Protein AF-A0A955CLL4-F1 (afdb_monomer_lite)

pLDDT: mean 79.11, std 10.29, range [49.28, 91.81]

Sequence (114 aa):
LPIMCGVLFLSYPYLQLSTLETESPLLPFSLEVARTFRYAPIAWLVFYVSWGVGLSVVFAVMLALARSSVWLAAAVFGPTAATIVVGYAVSLGRLARHLDDAISAEEDEDDEDD

Radius of gyration: 18.01 Å; chains: 1; bounding box: 44×27×55 Å

Structure (mmCIF, N/CA/C/O backbone):
data_AF-A0A955CLL4-F1
#
_entry.id   AF-A0A955CLL4-F1
#
loop_
_atom_site.group_PDB
_atom_site.id
_atom_site.type_symbol
_atom_site.label_atom_id
_atom_site.label_alt_id
_atom_site.label_comp_id
_atom_site.label_asym_id
_atom_site.label_entity_id
_atom_site.label_seq_id
_atom_site.pdbx_PDB_ins_code
_atom_site.Cartn_x
_atom_site.Cartn_y
_atom_site.Cartn_z
_atom_site.occupancy
_atom_site.B_iso_or_equiv
_atom_site.auth_seq_id
_atom_site.auth_comp_id
_atom_site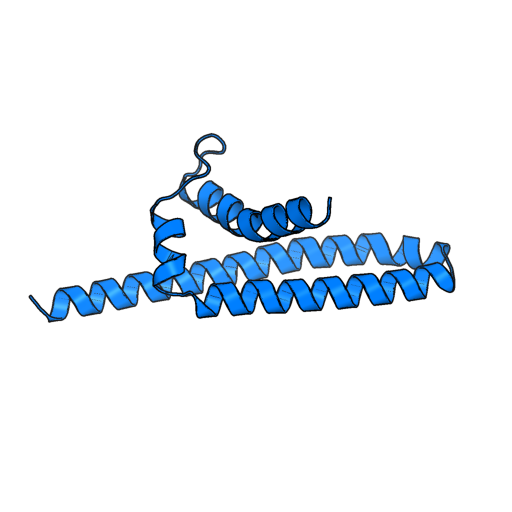.auth_asym_id
_atom_site.auth_atom_id
_atom_site.pdbx_PDB_model_num
ATOM 1 N N . LEU A 1 1 ? -5.830 19.448 7.295 1.00 55.59 1 LEU A N 1
ATOM 2 C CA . LEU A 1 1 ? -5.820 18.029 7.719 1.00 55.59 1 LEU A CA 1
ATOM 3 C C . LEU A 1 1 ? -6.072 17.039 6.570 1.00 55.59 1 LEU A C 1
ATOM 5 O O . LEU A 1 1 ? -5.183 16.230 6.345 1.00 55.59 1 LEU A O 1
ATOM 9 N N . PRO A 1 2 ? -7.183 17.096 5.799 1.00 61.09 2 PRO A N 1
ATOM 10 C CA . PRO A 1 2 ? -7.492 16.053 4.803 1.00 61.09 2 PRO A CA 1
ATOM 11 C C . PRO A 1 2 ? -6.506 16.019 3.625 1.00 61.09 2 PRO A C 1
ATOM 13 O O . PRO A 1 2 ? -6.154 14.948 3.146 1.00 61.09 2 PRO A O 1
ATOM 16 N N . ILE A 1 3 ? -5.989 17.183 3.220 1.00 63.84 3 ILE A N 1
ATOM 17 C CA . ILE A 1 3 ? -4.992 17.302 2.145 1.00 63.84 3 ILE A CA 1
ATOM 18 C C . ILE A 1 3 ? -3.676 16.607 2.533 1.00 63.84 3 ILE A C 1
ATOM 20 O O . ILE A 1 3 ? -3.112 15.880 1.727 1.00 63.84 3 ILE A O 1
ATOM 24 N N . MET A 1 4 ? -3.220 16.751 3.783 1.00 66.00 4 MET A N 1
ATOM 25 C CA . MET A 1 4 ? -2.012 16.066 4.265 1.00 66.00 4 MET A CA 1
ATOM 26 C C . MET A 1 4 ? -2.181 14.545 4.313 1.00 66.00 4 MET A C 1
ATOM 28 O O . MET A 1 4 ? -1.265 13.827 3.932 1.00 66.00 4 MET A O 1
ATOM 32 N N . CYS A 1 5 ? -3.352 14.045 4.722 1.00 67.81 5 CYS A N 1
ATOM 33 C CA . CYS A 1 5 ? -3.637 12.609 4.690 1.00 67.81 5 CYS A CA 1
ATOM 34 C C . CYS A 1 5 ? -3.654 12.056 3.259 1.00 67.81 5 CYS A C 1
ATOM 36 O O . CYS A 1 5 ? -3.151 10.961 3.034 1.00 67.81 5 CYS A O 1
ATOM 38 N N . GLY A 1 6 ? -4.180 12.820 2.295 1.00 69.81 6 GLY A N 1
ATOM 39 C CA . GLY A 1 6 ? -4.158 12.445 0.880 1.00 69.81 6 GLY A CA 1
ATOM 40 C C . GLY A 1 6 ? -2.739 12.370 0.317 1.00 69.81 6 GLY A C 1
ATOM 41 O O . GLY A 1 6 ? -2.389 11.377 -0.312 1.00 69.81 6 GLY A O 1
ATOM 42 N N . VAL A 1 7 ? -1.900 13.373 0.601 1.00 73.75 7 VAL A N 1
ATOM 43 C CA . VAL A 1 7 ? -0.493 13.370 0.165 1.00 73.75 7 VAL A CA 1
ATOM 44 C C . VAL A 1 7 ? 0.271 12.201 0.781 1.00 73.75 7 VAL A C 1
ATOM 46 O O . VAL A 1 7 ? 0.991 11.526 0.058 1.00 73.75 7 VAL A O 1
ATOM 49 N N . LEU A 1 8 ? 0.077 11.919 2.074 1.00 75.31 8 LEU A N 1
ATOM 50 C CA . LEU A 1 8 ? 0.696 10.763 2.727 1.00 75.31 8 LEU A CA 1
ATOM 51 C C . LEU A 1 8 ? 0.229 9.445 2.108 1.00 75.31 8 LEU A C 1
ATOM 53 O O . LEU A 1 8 ? 1.051 8.582 1.849 1.00 75.31 8 LEU A O 1
ATOM 57 N N . PHE A 1 9 ? -1.064 9.287 1.824 1.00 76.19 9 PHE A N 1
ATOM 58 C CA . PHE A 1 9 ? -1.586 8.073 1.191 1.00 76.19 9 PHE A CA 1
ATOM 59 C C . PHE A 1 9 ? -1.007 7.849 -0.213 1.00 76.19 9 PHE A C 1
ATOM 61 O O . PHE A 1 9 ? -0.693 6.719 -0.581 1.00 76.19 9 PHE A O 1
ATOM 68 N N . LEU A 1 10 ? -0.833 8.928 -0.978 1.00 77.50 10 LEU A N 1
ATOM 69 C CA . LEU A 1 10 ? -0.237 8.887 -2.311 1.00 77.50 10 LEU A CA 1
ATOM 70 C C . LEU A 1 10 ? 1.265 8.589 -2.251 1.00 77.50 10 LEU A C 1
ATOM 72 O O . LEU A 1 10 ? 1.744 7.734 -2.989 1.00 77.50 10 LEU A O 1
ATOM 76 N N . SER A 1 11 ? 2.012 9.241 -1.360 1.00 78.75 11 SER A N 1
ATOM 77 C CA . SER A 1 11 ? 3.467 9.075 -1.287 1.00 78.75 11 SER A CA 1
ATOM 78 C C . SER A 1 11 ? 3.914 7.816 -0.542 1.00 78.75 11 SER A C 1
ATOM 80 O O . SER A 1 11 ? 5.019 7.343 -0.773 1.00 78.75 11 SER A O 1
ATOM 82 N N . TYR A 1 12 ? 3.086 7.238 0.328 1.00 80.00 12 TYR A N 1
ATOM 83 C CA . TYR A 1 12 ? 3.465 6.091 1.157 1.00 80.00 12 TYR A CA 1
ATOM 84 C C . TYR A 1 12 ? 3.880 4.825 0.384 1.00 80.00 12 TYR A C 1
ATOM 86 O O . TYR A 1 12 ? 4.966 4.320 0.669 1.00 80.00 12 TYR A O 1
ATOM 94 N N . PRO A 1 13 ? 3.113 4.311 -0.602 1.00 78.81 13 PRO A N 1
ATOM 95 C CA . PRO A 1 13 ? 3.552 3.149 -1.381 1.00 78.81 13 PRO A CA 1
ATOM 96 C C . PRO A 1 13 ? 4.831 3.435 -2.177 1.00 78.81 13 PRO A C 1
ATOM 98 O O . PRO A 1 13 ? 5.685 2.562 -2.294 1.00 78.81 13 PRO A O 1
ATOM 101 N N . TYR A 1 14 ? 4.999 4.671 -2.657 1.00 78.94 14 TYR A N 1
ATOM 102 C CA . TYR A 1 14 ? 6.226 5.112 -3.318 1.00 78.94 14 TYR A CA 1
ATOM 103 C C . TYR A 1 14 ? 7.429 5.071 -2.369 1.00 78.94 14 TYR A C 1
ATOM 105 O O . TYR A 1 14 ? 8.455 4.486 -2.701 1.00 78.94 14 TYR A O 1
ATOM 113 N N . LEU A 1 15 ? 7.291 5.628 -1.162 1.00 79.19 15 LEU A N 1
ATOM 114 C CA . LEU A 1 15 ? 8.347 5.607 -0.150 1.00 79.19 15 LEU A CA 1
ATOM 115 C C . LEU A 1 15 ? 8.703 4.174 0.255 1.00 79.19 15 LEU A C 1
ATOM 117 O O . LEU A 1 15 ? 9.877 3.865 0.408 1.00 79.19 15 LEU A O 1
ATOM 121 N N . GLN A 1 16 ? 7.712 3.290 0.392 1.00 78.94 16 GLN A N 1
ATOM 122 C CA . GLN A 1 16 ? 7.956 1.894 0.748 1.00 78.94 16 GLN A CA 1
ATOM 123 C C . GLN A 1 16 ? 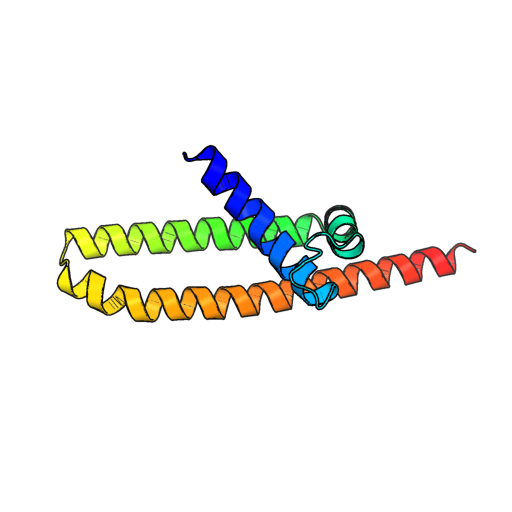8.705 1.126 -0.338 1.00 78.94 16 GLN A C 1
ATOM 125 O O . GLN A 1 16 ? 9.685 0.452 -0.025 1.00 78.94 16 GLN A O 1
ATOM 130 N N . LEU A 1 17 ? 8.289 1.252 -1.601 1.00 76.06 17 LEU A N 1
ATOM 131 C CA . LEU A 1 17 ? 9.010 0.640 -2.718 1.00 76.06 17 LEU A CA 1
ATOM 132 C C . LEU A 1 17 ? 10.425 1.209 -2.828 1.00 76.06 17 LEU A C 1
ATOM 134 O O . LEU A 1 17 ? 11.386 0.454 -2.904 1.00 76.06 17 LEU A O 1
ATOM 138 N N . SER A 1 18 ? 10.569 2.525 -2.687 1.00 74.62 18 SER A N 1
ATOM 139 C CA . SER A 1 18 ? 11.877 3.167 -2.714 1.00 74.62 18 SER A CA 1
ATOM 140 C C . SER A 1 18 ? 12.801 2.696 -1.588 1.00 74.62 18 SER A C 1
ATOM 142 O O . SER A 1 18 ? 14.002 2.561 -1.812 1.00 74.62 18 SER A O 1
ATOM 144 N N . THR A 1 19 ? 12.283 2.453 -0.379 1.00 75.69 19 THR A N 1
ATOM 145 C CA . THR A 1 19 ? 13.098 1.918 0.725 1.00 75.69 19 THR A CA 1
ATOM 146 C C . THR A 1 19 ? 13.484 0.458 0.529 1.00 75.69 19 THR A C 1
ATOM 148 O O . THR A 1 19 ? 14.540 0.056 1.009 1.00 75.69 19 THR A O 1
ATOM 151 N N . LEU A 1 20 ? 12.642 -0.327 -0.153 1.00 72.69 20 LEU A N 1
ATOM 152 C CA . LEU A 1 20 ? 12.942 -1.720 -0.481 1.00 72.69 20 LEU A CA 1
ATOM 153 C C . LEU A 1 20 ? 14.055 -1.807 -1.526 1.00 72.69 20 LEU A C 1
ATOM 155 O O . LEU A 1 20 ? 14.959 -2.614 -1.368 1.00 72.69 20 LEU A O 1
ATOM 159 N N . GLU A 1 21 ? 14.012 -0.946 -2.539 1.00 69.56 21 GLU A N 1
ATOM 160 C CA . GLU A 1 21 ? 14.989 -0.933 -3.631 1.00 69.56 21 GLU A CA 1
ATOM 161 C C . GLU A 1 21 ? 16.347 -0.364 -3.204 1.00 69.56 21 GLU A C 1
ATOM 163 O O . GLU A 1 21 ? 17.395 -0.882 -3.567 1.00 69.56 21 GLU A O 1
ATOM 168 N N . THR A 1 22 ? 16.352 0.663 -2.349 1.00 66.94 22 THR A N 1
ATOM 169 C CA . THR A 1 22 ? 17.606 1.301 -1.907 1.00 66.94 22 THR A CA 1
ATOM 170 C C . THR A 1 22 ? 18.297 0.528 -0.770 1.00 66.94 22 THR A C 1
ATOM 172 O O . THR A 1 22 ? 19.355 0.951 -0.304 1.00 66.94 22 THR A O 1
ATOM 175 N N . GLU A 1 23 ? 17.671 -0.543 -0.250 1.00 65.62 23 GLU A N 1
ATOM 176 C CA . GLU A 1 23 ? 18.055 -1.301 0.964 1.00 65.62 23 GLU A CA 1
ATOM 177 C C . GLU A 1 23 ? 18.423 -0.421 2.181 1.00 65.62 23 GLU A C 1
ATOM 179 O O . GLU A 1 23 ? 19.036 -0.863 3.156 1.00 65.62 23 GLU A O 1
ATOM 184 N N . SER A 1 24 ? 18.047 0.859 2.144 1.00 59.22 24 SER A N 1
ATOM 185 C CA . SER A 1 24 ? 18.549 1.887 3.040 1.00 59.22 24 SER A CA 1
ATOM 186 C C . SER A 1 24 ? 17.407 2.801 3.467 1.00 59.22 24 SER A C 1
ATOM 188 O O . SER A 1 24 ? 16.818 3.499 2.637 1.00 59.22 24 SER A O 1
ATOM 190 N N . PRO A 1 25 ? 17.107 2.877 4.775 1.00 59.38 25 PRO A N 1
ATOM 191 C CA . PRO A 1 25 ? 16.048 3.741 5.291 1.00 59.38 25 PRO A CA 1
ATOM 192 C C . PRO A 1 25 ? 16.397 5.239 5.210 1.00 59.38 25 PRO A C 1
ATOM 194 O O . PRO A 1 25 ? 15.562 6.077 5.545 1.00 59.38 25 PRO A O 1
ATOM 197 N N . LEU A 1 26 ? 17.627 5.588 4.807 1.00 59.12 26 LEU A N 1
ATOM 198 C CA . LEU A 1 26 ? 18.152 6.959 4.789 1.00 59.12 26 LEU A CA 1
ATOM 199 C C . LEU A 1 26 ? 18.038 7.649 3.418 1.00 59.12 26 LEU A C 1
ATOM 201 O O . LEU A 1 26 ? 18.177 8.869 3.352 1.00 59.12 26 LEU A O 1
ATOM 205 N N . LEU A 1 27 ? 17.759 6.903 2.343 1.00 56.09 27 LEU A N 1
ATOM 206 C CA . LEU A 1 27 ? 17.605 7.421 0.978 1.00 56.09 27 LEU A CA 1
ATOM 207 C C . LEU A 1 27 ? 16.241 6.983 0.412 1.00 56.09 27 LEU A C 1
ATOM 209 O O . LEU A 1 27 ? 16.159 6.007 -0.323 1.00 56.09 27 LEU A O 1
ATOM 213 N N . PRO A 1 28 ? 15.143 7.678 0.756 1.00 58.12 28 PRO A N 1
ATOM 214 C CA . PRO A 1 28 ? 13.784 7.252 0.415 1.00 58.12 28 PRO A CA 1
ATOM 215 C C . PRO A 1 28 ? 13.355 7.656 -1.008 1.00 58.12 28 PRO A C 1
ATOM 217 O O . PRO A 1 28 ? 12.159 7.775 -1.280 1.00 58.12 28 PRO A O 1
ATOM 220 N N . PHE A 1 29 ? 14.316 7.929 -1.895 1.00 66.25 29 PHE A N 1
ATOM 221 C CA . PHE A 1 29 ? 14.055 8.341 -3.271 1.00 66.25 29 PHE A CA 1
ATOM 222 C C . PHE A 1 29 ? 14.909 7.527 -4.242 1.00 66.25 29 PHE A C 1
ATOM 224 O O . PHE A 1 29 ? 16.070 7.848 -4.486 1.00 66.25 29 PHE A O 1
ATOM 231 N N . SER A 1 30 ? 14.295 6.496 -4.806 1.00 70.25 30 SER A N 1
ATOM 232 C CA . SER A 1 30 ? 14.795 5.724 -5.931 1.00 70.25 30 SER A CA 1
ATOM 233 C C . SER A 1 30 ? 14.329 6.391 -7.227 1.00 70.25 30 SER A C 1
ATOM 235 O O . SER A 1 30 ? 13.150 6.721 -7.404 1.00 70.25 30 SER A O 1
ATOM 237 N N . LEU A 1 3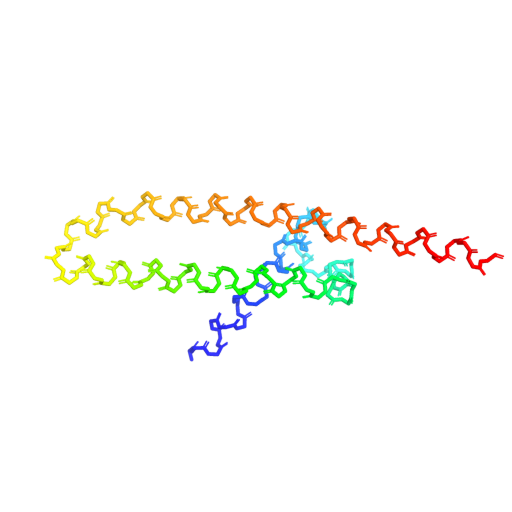1 ? 15.279 6.610 -8.135 1.00 68.94 31 LEU A N 1
ATOM 238 C CA . LEU A 1 31 ? 14.997 7.080 -9.491 1.00 68.94 31 LEU A CA 1
ATOM 239 C C . LEU A 1 31 ? 14.252 6.021 -10.316 1.00 68.94 31 LEU A C 1
ATOM 241 O O . LEU A 1 31 ? 13.489 6.391 -11.208 1.00 68.94 31 LEU A O 1
ATOM 245 N N . GLU A 1 32 ? 14.431 4.741 -9.996 1.00 69.00 32 GLU A N 1
ATOM 246 C CA . GLU A 1 32 ? 13.800 3.606 -10.673 1.00 69.00 32 GLU A CA 1
ATOM 247 C C . GLU A 1 32 ? 12.297 3.585 -10.374 1.00 69.00 32 GLU A C 1
ATOM 249 O O . GLU A 1 32 ? 11.494 3.687 -11.305 1.00 69.00 32 GLU A O 1
ATOM 254 N N . VAL A 1 33 ? 11.886 3.664 -9.097 1.00 69.31 33 VAL A N 1
ATOM 255 C CA . VAL A 1 33 ? 10.458 3.788 -8.738 1.00 69.31 33 VAL A CA 1
ATOM 256 C C . VAL A 1 33 ? 9.838 5.046 -9.347 1.00 69.31 33 VAL A C 1
ATOM 258 O O . VAL A 1 33 ? 8.699 5.009 -9.814 1.00 69.31 33 VAL A O 1
ATOM 261 N N . ALA A 1 34 ? 10.559 6.170 -9.392 1.00 73.69 34 ALA A N 1
ATOM 262 C CA . ALA A 1 34 ? 10.042 7.390 -10.016 1.00 73.69 34 ALA A CA 1
ATOM 263 C C . ALA A 1 34 ? 9.774 7.201 -11.519 1.00 73.69 34 ALA A C 1
ATOM 265 O O . ALA A 1 34 ? 8.805 7.753 -12.047 1.00 73.69 34 ALA A O 1
ATOM 266 N N . ARG A 1 35 ? 10.587 6.384 -12.198 1.00 72.25 35 ARG A N 1
ATOM 267 C CA . ARG A 1 35 ? 10.411 6.047 -13.613 1.00 72.25 35 ARG A CA 1
ATOM 268 C C . ARG A 1 35 ? 9.159 5.198 -13.847 1.00 72.25 35 ARG A C 1
ATOM 270 O O . ARG A 1 35 ? 8.435 5.439 -14.811 1.00 72.25 35 ARG A O 1
ATOM 277 N N . THR A 1 36 ? 8.817 4.303 -12.918 1.00 75.06 36 THR A N 1
ATOM 278 C CA . THR A 1 36 ? 7.630 3.431 -13.035 1.00 75.06 36 THR A CA 1
ATOM 279 C C . THR A 1 36 ? 6.297 4.184 -13.121 1.00 75.06 36 THR A C 1
ATOM 281 O O . THR A 1 36 ? 5.343 3.685 -13.719 1.00 75.06 36 THR A O 1
ATOM 284 N N . PHE A 1 37 ? 6.211 5.408 -12.582 1.00 75.44 37 PHE A N 1
ATOM 285 C CA . PHE A 1 37 ? 5.019 6.251 -12.735 1.00 75.44 37 PHE A CA 1
ATOM 286 C C . PHE A 1 37 ? 4.736 6.621 -14.191 1.00 75.44 37 PHE A C 1
ATOM 288 O O . PHE A 1 37 ? 3.590 6.917 -14.534 1.00 75.44 37 PHE A O 1
ATOM 295 N N . ARG A 1 38 ? 5.770 6.625 -15.036 1.00 75.50 38 ARG A N 1
ATOM 296 C CA . ARG A 1 38 ? 5.658 6.934 -16.458 1.00 75.50 38 ARG A CA 1
ATOM 297 C C . ARG A 1 38 ? 5.279 5.704 -17.282 1.00 75.50 38 ARG A C 1
ATOM 299 O O . ARG A 1 38 ? 4.428 5.840 -18.153 1.00 75.50 38 ARG A O 1
ATOM 306 N N . TYR A 1 39 ? 5.848 4.539 -16.971 1.00 74.19 39 TYR A N 1
ATOM 307 C CA . TYR A 1 39 ? 5.634 3.305 -17.743 1.00 74.19 39 TYR A CA 1
ATOM 308 C C . TYR A 1 39 ? 4.371 2.541 -17.345 1.00 74.19 39 TYR A C 1
ATOM 310 O O . TYR A 1 39 ? 3.656 2.023 -18.194 1.00 74.19 39 TYR A O 1
ATOM 318 N N . ALA A 1 40 ? 4.022 2.536 -16.057 1.00 81.00 40 ALA A N 1
ATOM 319 C CA . ALA A 1 40 ? 2.869 1.794 -15.553 1.00 81.00 40 ALA A CA 1
ATOM 320 C C . ALA A 1 40 ? 1.872 2.677 -14.769 1.00 81.00 40 ALA A C 1
ATOM 322 O O . ALA A 1 40 ? 1.461 2.322 -13.655 1.00 81.00 40 ALA A O 1
ATOM 323 N N . PRO A 1 41 ? 1.399 3.813 -15.329 1.00 81.31 41 PRO A N 1
ATOM 324 C CA . PRO A 1 41 ? 0.485 4.722 -14.628 1.00 81.31 41 PRO A CA 1
ATOM 325 C C . PRO A 1 41 ? -0.852 4.051 -14.284 1.00 81.31 41 PRO A C 1
ATOM 327 O O . PRO A 1 41 ? -1.467 4.357 -13.262 1.00 81.31 41 PRO A O 1
ATOM 330 N N . ILE A 1 42 ? -1.296 3.103 -15.116 1.00 81.62 42 ILE A N 1
ATOM 331 C CA . ILE A 1 42 ? -2.540 2.356 -14.910 1.00 81.62 42 ILE A CA 1
ATOM 332 C C . ILE A 1 42 ? -2.416 1.423 -13.702 1.00 81.62 42 ILE A C 1
ATOM 334 O O . ILE A 1 42 ? -3.346 1.358 -12.899 1.00 81.62 42 ILE A O 1
ATOM 338 N N . ALA A 1 43 ? -1.279 0.743 -13.528 1.00 82.50 43 ALA A N 1
ATOM 339 C CA . ALA A 1 43 ? -1.059 -0.159 -12.397 1.00 82.50 43 ALA A CA 1
ATOM 340 C C . ALA A 1 43 ? -1.107 0.607 -11.065 1.00 82.50 43 ALA A C 1
ATOM 342 O O . ALA A 1 43 ? -1.818 0.209 -10.137 1.00 82.50 43 ALA A O 1
ATOM 343 N N . TRP A 1 44 ? -0.443 1.766 -11.013 1.00 84.25 44 TRP A N 1
ATOM 344 C CA . TRP A 1 44 ? -0.513 2.692 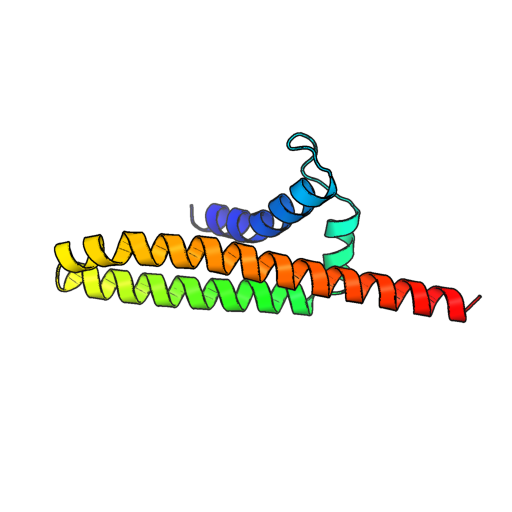-9.885 1.00 84.25 44 TRP A CA 1
ATOM 345 C C . TRP A 1 44 ? -1.943 3.178 -9.626 1.00 84.25 44 TRP A C 1
ATOM 347 O O . TRP A 1 44 ? -2.423 3.117 -8.494 1.00 84.25 44 TRP A O 1
ATOM 357 N N . LEU A 1 45 ? -2.665 3.609 -10.665 1.00 86.31 45 LEU A N 1
ATOM 358 C CA . LEU A 1 45 ? -4.044 4.083 -10.530 1.00 86.31 45 LEU A CA 1
ATOM 359 C C . LEU A 1 45 ? -4.968 2.988 -9.984 1.00 86.31 45 LEU A C 1
ATOM 361 O O . LEU A 1 45 ? -5.715 3.233 -9.036 1.00 86.31 45 LEU A O 1
ATOM 365 N N . VAL A 1 46 ? -4.896 1.774 -10.533 1.00 87.38 46 VAL A N 1
ATOM 366 C CA . VAL A 1 46 ? -5.681 0.620 -10.068 1.00 87.38 46 VAL A CA 1
ATOM 367 C C . VAL A 1 46 ? -5.357 0.299 -8.610 1.00 87.38 46 VAL A C 1
ATOM 369 O O . VAL A 1 46 ? -6.274 0.060 -7.819 1.00 87.38 46 VAL A O 1
ATOM 372 N N . PHE A 1 47 ? -4.083 0.350 -8.218 1.00 87.50 47 PHE A N 1
ATOM 373 C CA . PHE A 1 47 ? -3.673 0.161 -6.830 1.00 87.50 47 PHE A CA 1
ATOM 374 C C . PHE A 1 47 ? -4.298 1.214 -5.902 1.00 87.50 47 PHE A C 1
ATOM 376 O O . PHE A 1 47 ? -4.964 0.855 -4.930 1.00 87.50 47 PHE A O 1
ATOM 383 N N . TYR A 1 48 ? -4.170 2.506 -6.216 1.00 87.38 48 TYR A N 1
ATOM 384 C CA . TYR A 1 48 ? -4.723 3.569 -5.371 1.00 87.38 48 TYR A CA 1
ATOM 385 C C . TYR A 1 48 ? -6.250 3.546 -5.303 1.00 87.38 48 TYR A C 1
ATOM 387 O O . TYR A 1 48 ? -6.812 3.733 -4.224 1.00 87.38 48 TYR A O 1
ATOM 395 N N . VAL A 1 49 ? -6.934 3.311 -6.426 1.00 88.00 49 VAL A N 1
ATOM 396 C CA . VAL A 1 49 ? -8.402 3.257 -6.463 1.00 88.00 49 VAL A CA 1
ATOM 397 C C . VAL A 1 49 ? -8.912 2.045 -5.691 1.00 88.00 49 VAL A C 1
ATOM 399 O O . VAL A 1 49 ? -9.811 2.192 -4.865 1.00 88.00 49 VAL A O 1
ATOM 402 N N . SER A 1 50 ? -8.326 0.863 -5.901 1.00 88.81 50 SER A N 1
ATOM 403 C CA . SER A 1 50 ? -8.739 -0.352 -5.187 1.00 88.81 50 SER A CA 1
ATOM 404 C C . SER A 1 50 ? -8.561 -0.214 -3.674 1.00 88.81 50 SER A C 1
ATOM 406 O O . SER A 1 50 ? -9.496 -0.497 -2.922 1.00 88.81 50 SER A O 1
ATOM 408 N N . TRP A 1 51 ? -7.419 0.310 -3.220 1.00 88.75 51 TRP A N 1
ATOM 409 C CA . TRP A 1 51 ? -7.166 0.558 -1.801 1.00 88.75 51 TRP A CA 1
ATOM 410 C C . TRP A 1 51 ? -8.013 1.692 -1.228 1.00 88.75 51 TRP A C 1
ATOM 412 O O . TRP A 1 51 ? -8.533 1.562 -0.120 1.00 88.75 51 TRP A O 1
ATOM 422 N N . GLY A 1 52 ? -8.214 2.776 -1.977 1.00 87.12 52 GLY A N 1
ATOM 423 C CA . GLY A 1 52 ? -9.070 3.887 -1.564 1.00 87.12 52 GLY A CA 1
ATOM 424 C C . GLY A 1 52 ? -10.524 3.455 -1.366 1.00 87.12 52 GLY A C 1
ATOM 425 O O . GLY A 1 52 ? -11.130 3.756 -0.333 1.00 87.12 52 GLY A O 1
ATOM 426 N N . VAL A 1 53 ? -11.077 2.687 -2.311 1.00 89.81 53 VAL A N 1
ATOM 427 C CA . VAL A 1 53 ? -12.430 2.120 -2.203 1.00 89.81 53 VAL A CA 1
ATOM 428 C C . VAL A 1 53 ? -12.495 1.092 -1.072 1.00 89.81 53 VAL A C 1
ATOM 430 O O . VAL A 1 53 ? -13.397 1.166 -0.238 1.00 89.81 53 VAL A O 1
ATOM 433 N N . GLY A 1 54 ? -11.521 0.180 -0.984 1.00 88.50 54 GLY A N 1
ATOM 434 C CA . GLY A 1 54 ? -11.464 -0.850 0.055 1.00 88.50 54 GLY A CA 1
ATOM 435 C C . GLY A 1 54 ? -11.448 -0.268 1.471 1.00 88.50 54 GLY A C 1
ATOM 436 O O . GLY A 1 54 ? -12.269 -0.649 2.306 1.00 88.50 54 GLY A O 1
ATOM 437 N N . LEU A 1 55 ? -10.582 0.715 1.732 1.00 88.75 55 LEU A N 1
ATOM 438 C CA . LEU A 1 55 ? -10.517 1.402 3.026 1.00 88.75 55 LEU A CA 1
ATOM 439 C C . LEU A 1 55 ? -11.799 2.184 3.330 1.00 88.75 55 LEU A C 1
ATOM 441 O O . LEU A 1 55 ? -12.254 2.179 4.473 1.00 88.75 55 LEU A O 1
ATOM 445 N N . SER A 1 56 ? -12.414 2.805 2.320 1.00 88.81 56 SER A N 1
ATOM 446 C CA . SER A 1 56 ? -13.692 3.513 2.485 1.00 88.81 56 SER A CA 1
ATOM 447 C C . SER A 1 56 ? -14.814 2.563 2.914 1.00 88.81 56 SER A C 1
ATOM 449 O O . SER A 1 56 ? -15.582 2.883 3.824 1.00 88.81 56 SER A O 1
ATOM 451 N N . VAL A 1 57 ? -14.883 1.371 2.311 1.00 91.81 57 VAL A N 1
ATOM 452 C CA . VAL A 1 57 ? -15.858 0.332 2.678 1.00 91.81 57 VAL A CA 1
ATOM 453 C C . VAL A 1 57 ? -15.601 -0.179 4.093 1.00 91.81 57 VAL A C 1
ATOM 455 O O . VAL A 1 57 ? -16.533 -0.230 4.896 1.00 91.81 57 VAL A O 1
ATOM 458 N N . VAL A 1 58 ? -14.350 -0.507 4.438 1.00 89.81 58 VAL A N 1
ATOM 459 C CA . VAL A 1 58 ? -14.009 -0.971 5.793 1.00 89.81 58 VAL A CA 1
ATOM 460 C C . VAL A 1 58 ? -14.357 0.087 6.838 1.00 89.81 58 VAL A C 1
ATOM 462 O O . VAL A 1 58 ? -14.948 -0.238 7.867 1.00 89.81 58 VAL A O 1
ATOM 465 N N . PHE A 1 59 ? -14.048 1.355 6.569 1.00 89.75 59 PHE A N 1
ATOM 466 C CA . PHE A 1 59 ? -14.387 2.453 7.466 1.00 89.75 59 PHE A CA 1
ATOM 467 C C . PHE A 1 59 ? -15.903 2.582 7.665 1.00 89.75 59 PHE A C 1
ATOM 469 O O . PHE A 1 59 ? -16.362 2.696 8.801 1.00 89.75 59 PHE A O 1
ATOM 476 N N . ALA A 1 60 ? -16.694 2.496 6.590 1.00 91.31 60 ALA A N 1
ATOM 477 C CA . ALA A 1 60 ? -18.153 2.540 6.673 1.00 91.31 60 ALA A CA 1
ATOM 478 C C . ALA A 1 60 ? -18.727 1.371 7.495 1.00 91.31 60 ALA A C 1
ATOM 480 O O . ALA A 1 60 ? -19.596 1.578 8.344 1.00 91.31 60 ALA A O 1
ATOM 481 N N . VAL A 1 61 ? -18.206 0.156 7.292 1.00 89.69 61 VAL A N 1
ATOM 482 C CA . VAL A 1 61 ? -18.598 -1.041 8.055 1.00 89.69 61 VAL A CA 1
ATOM 483 C C . VAL A 1 61 ? -18.237 -0.892 9.534 1.00 89.69 61 VAL A C 1
ATOM 485 O O . VAL A 1 61 ? -19.071 -1.164 10.398 1.00 89.69 61 VAL A O 1
ATOM 488 N N . MET A 1 62 ? -17.037 -0.397 9.843 1.00 87.88 62 MET A N 1
ATOM 489 C CA . MET A 1 62 ? -16.605 -0.138 11.220 1.00 87.88 62 MET A CA 1
ATOM 490 C C . MET A 1 62 ? -17.464 0.926 11.902 1.00 87.88 62 MET A C 1
ATOM 492 O O . MET A 1 62 ? -17.839 0.757 13.060 1.00 87.88 62 MET A O 1
ATOM 496 N N . LEU A 1 63 ? -17.835 1.990 11.186 1.00 90.31 63 LEU A N 1
ATOM 497 C CA . LEU A 1 63 ? -18.727 3.028 11.698 1.00 90.31 63 LEU A CA 1
ATOM 498 C C . LEU A 1 63 ? -20.123 2.463 12.013 1.00 90.31 63 LEU A C 1
ATOM 500 O O . LEU A 1 63 ? -20.697 2.765 13.061 1.00 90.31 63 LEU A O 1
ATOM 504 N N . ALA A 1 64 ? -20.656 1.614 11.129 1.00 91.12 64 ALA A N 1
ATOM 505 C CA . ALA A 1 64 ? -21.940 0.948 11.328 1.00 91.12 64 ALA A CA 1
ATOM 506 C C . ALA A 1 64 ? -21.907 -0.006 12.536 1.00 91.12 64 ALA A C 1
ATOM 508 O O . ALA A 1 64 ? -22.806 0.032 13.380 1.00 91.12 64 ALA A O 1
ATOM 509 N N . LEU A 1 65 ? -20.841 -0.804 12.667 1.00 89.00 65 LEU A N 1
ATOM 510 C CA . LEU A 1 65 ? -20.615 -1.694 13.809 1.00 89.00 65 LEU A CA 1
ATOM 511 C C . LEU A 1 65 ? -20.483 -0.913 15.117 1.00 89.00 65 LEU A C 1
ATOM 513 O O . LEU A 1 65 ? -21.147 -1.256 16.090 1.00 89.00 65 LEU A O 1
ATOM 517 N N . ALA A 1 66 ? -19.697 0.164 15.137 1.00 88.25 66 ALA A N 1
ATOM 518 C CA . ALA A 1 66 ? -19.504 0.994 16.325 1.00 88.25 66 ALA A CA 1
ATOM 519 C C . ALA A 1 66 ? -20.809 1.655 16.786 1.00 88.25 66 ALA A C 1
ATOM 521 O O . ALA A 1 66 ? -21.050 1.771 17.987 1.00 88.25 66 ALA A O 1
ATOM 522 N N . ARG A 1 67 ? -21.677 2.039 15.839 1.00 89.62 67 ARG A N 1
ATOM 523 C CA . ARG A 1 67 ? -23.008 2.581 16.137 1.00 89.62 67 ARG A CA 1
ATOM 524 C C . ARG A 1 67 ? -23.952 1.528 16.722 1.00 89.62 67 ARG A C 1
ATOM 526 O O . ARG A 1 67 ? -24.806 1.879 17.530 1.00 89.62 67 ARG A O 1
ATOM 533 N N . SER A 1 68 ? -23.815 0.263 16.321 1.00 89.00 68 SER A N 1
ATOM 534 C CA . SER A 1 68 ? -24.636 -0.838 16.835 1.00 89.00 68 SER A CA 1
ATOM 535 C C . SER A 1 68 ? -24.139 -1.369 18.180 1.00 89.00 68 SER A C 1
ATOM 537 O O . SER A 1 68 ? -24.940 -1.588 19.083 1.00 89.00 68 SER A O 1
ATOM 539 N N . SER A 1 69 ? -22.841 -1.641 18.305 1.00 91.19 69 SER A N 1
ATOM 540 C CA . SER A 1 69 ? -22.219 -2.174 19.514 1.00 91.19 69 SER A CA 1
ATOM 541 C C . SER A 1 69 ? -20.713 -1.931 19.485 1.00 91.19 69 SER A C 1
ATOM 543 O O . SER A 1 69 ? -19.971 -2.516 18.693 1.00 91.19 69 SER A O 1
ATOM 545 N N . VAL A 1 70 ? -20.249 -1.096 20.414 1.00 87.19 70 VAL A N 1
ATOM 546 C CA . VAL A 1 70 ? -18.832 -0.727 20.548 1.00 87.19 70 VAL A CA 1
ATOM 547 C C . VAL A 1 70 ? -17.951 -1.950 20.837 1.00 87.19 70 VAL A C 1
ATOM 549 O O . VAL A 1 70 ? -16.834 -2.038 20.333 1.00 87.19 70 VAL A O 1
ATOM 552 N N . TRP A 1 71 ? -18.462 -2.932 21.585 1.00 88.38 71 TRP A N 1
ATOM 553 C CA . TRP A 1 71 ? -17.733 -4.161 21.915 1.00 88.38 71 TRP A CA 1
ATOM 554 C C . TRP A 1 71 ? -17.480 -5.044 20.691 1.00 88.38 71 TRP A C 1
ATOM 556 O O . TRP A 1 71 ? -16.381 -5.570 20.525 1.00 88.38 71 TRP A O 1
ATOM 566 N N . LEU A 1 72 ? -18.474 -5.165 19.807 1.00 84.31 72 LEU A N 1
ATOM 567 C CA . LEU A 1 72 ? -18.328 -5.879 18.537 1.00 84.31 72 LEU A CA 1
ATOM 568 C C . LEU A 1 72 ? -17.335 -5.166 17.617 1.00 84.31 72 LEU A C 1
ATOM 570 O O . LEU A 1 72 ? -16.470 -5.816 17.038 1.00 84.31 72 LEU A O 1
ATOM 574 N N . ALA A 1 73 ? -17.409 -3.836 17.528 1.00 85.31 73 ALA A N 1
ATOM 575 C CA . ALA A 1 73 ? -16.454 -3.059 16.744 1.00 85.31 73 ALA A CA 1
ATOM 576 C C . ALA A 1 73 ? -15.012 -3.263 17.238 1.00 85.31 73 ALA A C 1
ATOM 578 O O . ALA A 1 73 ? -14.1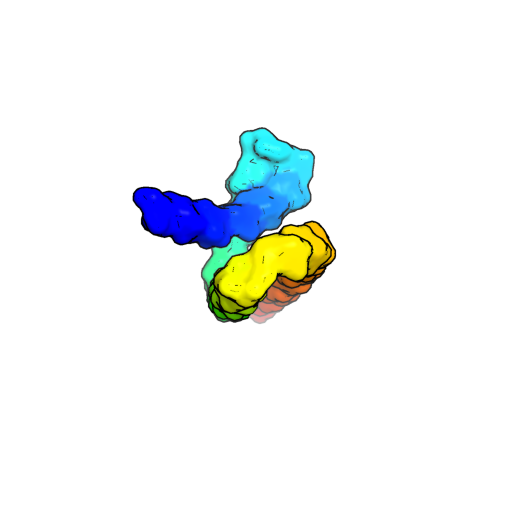23 -3.532 16.434 1.00 85.31 73 ALA A O 1
ATOM 579 N N . ALA A 1 74 ? -14.784 -3.221 18.555 1.00 85.62 74 ALA A N 1
ATOM 580 C CA . ALA A 1 74 ? -13.464 -3.455 19.139 1.00 85.62 74 ALA A CA 1
ATOM 581 C C . ALA A 1 74 ? -12.943 -4.880 18.872 1.00 85.62 74 ALA A C 1
ATOM 583 O O . ALA A 1 74 ? -11.774 -5.050 18.529 1.00 85.62 74 ALA A O 1
ATOM 584 N N . ALA A 1 75 ? -13.809 -5.894 18.972 1.00 89.44 75 ALA A N 1
ATOM 585 C CA . ALA A 1 75 ? -13.440 -7.286 18.712 1.00 89.44 75 ALA A CA 1
ATOM 586 C C . ALA A 1 75 ? -13.031 -7.528 17.248 1.00 89.44 75 ALA A C 1
ATOM 588 O O . ALA A 1 75 ? -12.104 -8.291 16.979 1.00 89.44 75 ALA A O 1
ATOM 589 N N . VAL A 1 76 ? -13.698 -6.865 16.299 1.00 88.50 76 VAL A N 1
ATOM 590 C CA . VAL A 1 76 ? -13.450 -7.041 14.857 1.00 88.50 76 VAL A CA 1
ATOM 591 C C . VAL A 1 76 ? -12.335 -6.118 14.347 1.00 88.50 76 VAL A C 1
ATOM 593 O O . VAL A 1 76 ? -11.695 -6.428 13.340 1.00 88.50 76 VAL A O 1
ATOM 596 N N . PHE A 1 77 ? -12.032 -5.022 15.050 1.00 87.88 77 PHE A N 1
ATOM 597 C CA . PHE A 1 77 ? -11.004 -4.060 14.645 1.00 87.88 77 PHE A CA 1
ATOM 598 C C . PHE A 1 77 ? -9.612 -4.692 14.517 1.00 87.88 77 PHE A C 1
ATOM 600 O O . PHE A 1 77 ? -8.966 -4.531 13.486 1.00 87.88 77 PHE A O 1
ATOM 607 N N . GLY A 1 78 ? -9.167 -5.449 15.526 1.00 87.94 78 GLY A N 1
ATOM 608 C CA . GLY A 1 78 ? -7.837 -6.074 15.532 1.00 87.94 78 GLY A CA 1
ATOM 609 C C . GLY A 1 78 ? -7.591 -7.000 14.329 1.00 87.94 78 GLY A C 1
ATOM 610 O O . GLY A 1 78 ? -6.657 -6.757 13.562 1.00 87.94 78 GLY A O 1
ATOM 611 N N . PRO A 1 79 ? -8.444 -8.019 14.103 1.00 91.81 79 PRO A N 1
ATOM 612 C CA . PRO A 1 79 ? -8.337 -8.899 12.940 1.00 91.81 79 PRO A CA 1
ATOM 613 C C . PRO A 1 79 ? -8.412 -8.150 11.604 1.00 91.81 79 PRO A C 1
ATOM 615 O O . PRO A 1 79 ? -7.679 -8.480 10.670 1.00 91.81 79 PRO A O 1
ATOM 618 N N . THR A 1 80 ? -9.257 -7.117 11.520 1.00 89.62 80 THR A N 1
ATOM 619 C CA . THR A 1 80 ? -9.398 -6.297 10.307 1.00 89.62 80 THR A CA 1
ATOM 620 C C . THR A 1 80 ? -8.129 -5.496 10.026 1.00 89.62 80 THR A C 1
ATOM 622 O O . THR A 1 80 ? -7.656 -5.456 8.894 1.00 89.62 80 THR A O 1
ATOM 625 N N . ALA A 1 81 ? -7.521 -4.900 11.054 1.00 88.38 81 ALA A N 1
ATOM 626 C CA 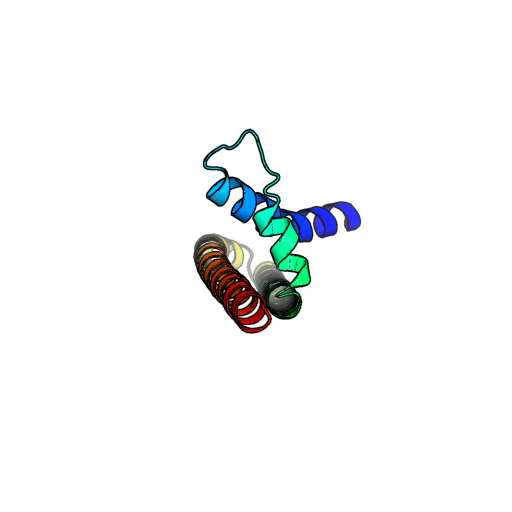. ALA A 1 81 ? -6.257 -4.188 10.912 1.00 88.38 81 ALA A CA 1
ATOM 627 C C . ALA A 1 81 ? -5.132 -5.126 10.443 1.00 88.38 81 ALA A C 1
ATOM 629 O O . ALA A 1 81 ? -4.384 -4.776 9.533 1.00 88.38 81 ALA A O 1
ATOM 630 N N . ALA A 1 82 ? -5.049 -6.341 10.995 1.00 89.44 82 ALA A N 1
ATOM 631 C CA . ALA A 1 82 ? -4.058 -7.330 10.570 1.00 89.44 82 ALA A CA 1
ATOM 632 C C . ALA A 1 82 ? -4.238 -7.741 9.097 1.00 89.44 82 ALA A C 1
ATOM 634 O O . ALA A 1 82 ? -3.267 -7.791 8.342 1.00 89.44 82 ALA A O 1
ATOM 635 N N . THR A 1 83 ? -5.480 -7.982 8.664 1.00 90.25 83 THR A N 1
ATOM 636 C CA . THR A 1 83 ? -5.782 -8.319 7.261 1.00 90.25 83 THR A CA 1
ATOM 637 C C . THR A 1 83 ? -5.504 -7.159 6.313 1.00 90.25 83 THR A C 1
ATOM 639 O O . THR A 1 83 ? -4.996 -7.397 5.220 1.00 90.25 83 THR A O 1
ATOM 642 N N . ILE A 1 84 ? -5.757 -5.916 6.731 1.00 89.06 84 ILE A N 1
ATOM 643 C CA . ILE A 1 84 ? -5.372 -4.721 5.971 1.00 89.06 84 ILE A CA 1
ATOM 644 C C . ILE A 1 84 ? -3.856 -4.671 5.782 1.00 89.06 84 ILE A C 1
ATOM 646 O O . ILE A 1 84 ? -3.403 -4.530 4.653 1.00 89.06 84 ILE A O 1
ATOM 650 N N . VAL A 1 85 ? -3.068 -4.828 6.850 1.00 88.06 85 VAL A N 1
ATOM 651 C CA . VAL A 1 85 ? -1.599 -4.749 6.764 1.00 88.06 85 VAL A CA 1
ATOM 652 C C . VAL A 1 85 ? -1.037 -5.840 5.851 1.00 88.06 85 VAL A C 1
ATOM 654 O O . VAL A 1 85 ? -0.256 -5.547 4.947 1.00 88.06 85 VAL A O 1
ATOM 657 N N . VAL A 1 86 ? -1.462 -7.091 6.043 1.00 89.06 86 VAL A N 1
ATOM 658 C CA . VAL A 1 86 ? -0.993 -8.219 5.222 1.00 89.06 86 VAL A CA 1
ATOM 659 C C . VAL A 1 86 ? -1.455 -8.068 3.774 1.00 89.06 86 VAL A C 1
ATOM 661 O O . VAL A 1 86 ? -0.656 -8.219 2.852 1.00 89.06 86 VAL A O 1
ATOM 664 N N . GLY A 1 87 ? -2.726 -7.726 3.557 1.00 87.81 87 GLY A N 1
ATOM 665 C CA . GLY A 1 87 ? -3.274 -7.504 2.221 1.00 87.81 87 GLY A CA 1
ATOM 666 C C . GLY A 1 87 ? -2.556 -6.373 1.489 1.00 87.81 87 GLY A C 1
ATOM 667 O O . GLY A 1 87 ? -2.300 -6.484 0.290 1.00 87.81 87 GLY A O 1
ATOM 668 N N . TYR A 1 88 ? -2.184 -5.314 2.209 1.00 86.50 88 TYR A N 1
ATOM 669 C CA . TYR A 1 88 ? -1.443 -4.178 1.670 1.00 86.50 88 TYR A CA 1
ATOM 670 C C . TYR A 1 88 ? -0.043 -4.581 1.224 1.00 86.50 88 TYR A C 1
ATOM 672 O O . TYR A 1 88 ? 0.313 -4.338 0.073 1.00 86.50 88 TYR A O 1
ATOM 680 N N . ALA A 1 89 ? 0.700 -5.294 2.072 1.00 84.88 89 ALA A N 1
ATOM 681 C CA . ALA A 1 89 ? 2.022 -5.813 1.726 1.00 84.88 89 ALA A CA 1
ATOM 682 C C . ALA A 1 89 ? 1.978 -6.747 0.501 1.00 84.88 89 ALA A C 1
ATOM 684 O O . ALA A 1 89 ? 2.791 -6.619 -0.412 1.00 84.88 89 ALA A O 1
ATOM 685 N N . VAL A 1 90 ? 0.989 -7.645 0.431 1.00 86.94 90 VAL A N 1
ATOM 686 C CA . VAL A 1 90 ? 0.803 -8.537 -0.728 1.00 86.94 90 VAL A CA 1
ATOM 687 C C . VAL A 1 90 ? 0.478 -7.745 -1.996 1.00 86.94 90 VAL A C 1
ATOM 689 O O . VAL A 1 90 ? 1.017 -8.033 -3.063 1.00 86.94 90 VAL A O 1
ATOM 692 N N . SER A 1 91 ? -0.393 -6.740 -1.893 1.00 85.56 91 SER A N 1
ATOM 693 C CA . SER A 1 91 ? -0.775 -5.895 -3.030 1.00 85.56 91 SER A CA 1
ATOM 694 C C . SER A 1 91 ? 0.403 -5.071 -3.542 1.00 85.56 91 SER A C 1
ATOM 696 O O . SER A 1 91 ? 0.565 -4.939 -4.750 1.00 85.56 91 SER A O 1
ATOM 698 N N . LEU A 1 92 ? 1.244 -4.568 -2.637 1.00 84.75 92 LEU A N 1
ATOM 699 C CA . LEU A 1 92 ? 2.486 -3.881 -2.981 1.00 84.75 92 LEU A CA 1
ATOM 700 C C . LEU A 1 92 ? 3.481 -4.797 -3.681 1.00 84.75 92 LEU A C 1
ATOM 702 O O . LEU A 1 92 ? 4.041 -4.402 -4.693 1.00 84.75 92 LEU A O 1
ATOM 706 N N . GLY A 1 93 ? 3.660 -6.028 -3.199 1.00 82.62 93 GLY A N 1
ATOM 707 C CA . GLY A 1 93 ? 4.520 -7.001 -3.876 1.00 82.62 93 GLY A CA 1
ATOM 708 C C . GLY A 1 93 ? 4.021 -7.350 -5.282 1.00 82.62 93 GLY A C 1
ATOM 709 O O . GLY A 1 93 ? 4.818 -7.540 -6.195 1.00 82.62 93 GLY A O 1
ATOM 710 N N . ARG A 1 94 ? 2.697 -7.398 -5.486 1.00 85.00 94 ARG A N 1
ATOM 711 C CA . ARG A 1 94 ? 2.109 -7.563 -6.825 1.00 85.00 94 ARG A CA 1
ATOM 712 C C . ARG A 1 94 ? 2.327 -6.337 -7.702 1.00 85.00 94 ARG A C 1
ATOM 714 O O . ARG A 1 94 ? 2.642 -6.509 -8.871 1.00 85.00 94 ARG A O 1
ATOM 721 N N . LEU A 1 95 ? 2.158 -5.136 -7.147 1.00 82.75 95 LEU A N 1
ATOM 722 C CA . LEU A 1 95 ? 2.440 -3.895 -7.859 1.00 82.75 95 LEU A CA 1
ATOM 723 C C . LEU A 1 95 ? 3.901 -3.887 -8.310 1.00 82.75 95 LEU A C 1
ATOM 725 O O . LEU A 1 95 ? 4.128 -3.768 -9.500 1.00 82.75 95 LEU A O 1
ATOM 729 N N . ALA A 1 96 ? 4.853 -4.137 -7.407 1.00 82.94 96 ALA A N 1
ATOM 730 C CA . ALA A 1 96 ? 6.281 -4.188 -7.718 1.00 82.94 96 ALA A CA 1
ATOM 731 C C . ALA A 1 96 ? 6.598 -5.103 -8.911 1.00 82.94 96 ALA A C 1
ATOM 733 O O . ALA A 1 96 ? 7.251 -4.660 -9.842 1.00 82.94 96 ALA A O 1
ATOM 734 N N . ARG A 1 97 ? 6.057 -6.331 -8.940 1.00 82.69 97 ARG A N 1
ATOM 735 C CA . ARG A 1 97 ? 6.239 -7.248 -10.083 1.00 82.69 97 ARG A CA 1
ATOM 736 C C . ARG A 1 97 ? 5.682 -6.695 -11.390 1.00 82.69 97 ARG A C 1
ATOM 738 O O . ARG A 1 97 ? 6.330 -6.794 -12.413 1.00 82.69 97 ARG A O 1
ATOM 745 N N . HIS A 1 98 ? 4.495 -6.094 -11.351 1.00 81.12 98 HIS A N 1
ATOM 746 C CA . HIS A 1 98 ? 3.918 -5.477 -12.544 1.00 81.12 98 HIS A CA 1
ATOM 747 C C . HIS A 1 98 ? 4.705 -4.252 -13.025 1.00 81.12 98 HIS A C 1
ATOM 749 O O . HIS A 1 98 ? 4.627 -3.923 -14.203 1.00 81.12 98 HIS A O 1
ATOM 755 N N . LEU A 1 99 ? 5.405 -3.552 -12.128 1.00 80.44 99 LEU A N 1
ATOM 756 C CA . LEU A 1 99 ? 6.288 -2.449 -12.505 1.00 80.44 99 LEU A CA 1
ATOM 757 C C . LEU A 1 99 ? 7.590 -2.975 -13.122 1.00 80.44 99 LEU A C 1
ATOM 759 O O . LEU A 1 99 ? 8.040 -2.402 -14.104 1.00 80.44 99 LEU A O 1
ATOM 763 N N . ASP A 1 100 ? 8.140 -4.060 -12.576 1.00 81.44 100 ASP A N 1
ATOM 764 C CA . ASP A 1 100 ? 9.332 -4.752 -13.083 1.00 81.44 100 ASP A CA 1
ATOM 765 C C . ASP A 1 100 ? 9.094 -5.297 -14.502 1.00 81.44 100 ASP A C 1
ATOM 767 O O . ASP A 1 100 ? 9.795 -4.910 -15.432 1.00 81.44 100 ASP A O 1
ATOM 771 N N . ASP A 1 101 ? 8.000 -6.047 -14.704 1.00 81.44 101 ASP A N 1
ATOM 772 C CA . ASP A 1 101 ? 7.582 -6.549 -16.024 1.00 81.44 101 ASP A CA 1
ATOM 773 C C . ASP A 1 101 ? 7.431 -5.410 -17.057 1.00 81.44 101 ASP A C 1
ATOM 775 O O . ASP A 1 101 ? 7.715 -5.589 -18.239 1.00 81.44 101 ASP A O 1
ATOM 779 N N . ALA A 1 102 ? 6.957 -4.236 -16.621 1.00 77.69 102 ALA A N 1
ATOM 780 C CA . ALA A 1 102 ? 6.753 -3.081 -17.493 1.00 77.69 102 ALA A CA 1
ATOM 781 C C . ALA A 1 102 ? 8.053 -2.340 -17.835 1.00 77.69 102 ALA A C 1
ATOM 783 O O . ALA A 1 102 ? 8.109 -1.699 -18.878 1.00 77.69 102 ALA A O 1
ATOM 784 N N . ILE A 1 103 ? 9.070 -2.390 -16.969 1.00 76.25 103 ILE A N 1
ATOM 785 C CA . ILE A 1 103 ? 10.394 -1.833 -17.268 1.00 76.25 103 ILE A CA 1
ATOM 786 C C . ILE A 1 103 ? 11.122 -2.753 -18.247 1.00 76.25 103 ILE A C 1
ATOM 788 O O . ILE A 1 103 ? 11.618 -2.269 -19.257 1.00 76.25 103 ILE A O 1
ATOM 792 N N . SER A 1 104 ? 11.133 -4.064 -17.990 1.00 78.56 104 SER A N 1
ATOM 793 C CA . SER A 1 104 ? 11.812 -5.026 -18.866 1.00 78.56 104 SER A CA 1
ATOM 794 C C . SER A 1 104 ? 11.231 -5.049 -20.281 1.00 78.56 104 SER A C 1
ATOM 796 O O . SER A 1 104 ? 11.985 -5.129 -21.238 1.00 78.56 104 SER A O 1
ATOM 798 N N . ALA A 1 105 ? 9.907 -4.921 -20.426 1.00 77.19 105 ALA A N 1
ATOM 799 C CA . ALA A 1 105 ? 9.277 -4.860 -21.746 1.00 77.19 105 ALA A CA 1
ATOM 800 C C . ALA A 1 105 ? 9.684 -3.620 -22.563 1.00 77.19 105 ALA A C 1
ATOM 802 O O . ALA A 1 105 ? 9.739 -3.703 -23.781 1.00 77.19 105 ALA A O 1
ATOM 803 N N . GLU A 1 106 ? 9.959 -2.486 -21.911 1.00 73.12 106 GLU A N 1
ATOM 804 C CA . GLU A 1 106 ? 10.441 -1.281 -22.599 1.00 73.12 106 GLU A CA 1
ATOM 805 C C . GLU A 1 106 ? 11.922 -1.420 -22.985 1.00 73.12 106 GLU A C 1
ATOM 807 O O . GLU A 1 106 ? 12.305 -1.028 -24.081 1.00 73.12 106 GLU A O 1
ATOM 812 N N . GLU A 1 107 ? 12.754 -2.001 -22.110 1.00 70.38 107 GLU A N 1
ATOM 813 C CA . GLU A 1 107 ? 14.171 -2.259 -22.417 1.00 70.38 107 GLU A CA 1
ATOM 814 C C . GLU A 1 107 ? 14.329 -3.209 -23.617 1.00 70.38 107 GLU A C 1
ATOM 816 O O . GLU A 1 107 ? 15.186 -2.977 -24.465 1.00 70.38 107 GLU A O 1
ATOM 821 N N . ASP A 1 108 ? 13.460 -4.218 -23.733 1.00 72.00 108 ASP A N 1
ATOM 822 C CA . ASP A 1 108 ? 13.433 -5.130 -24.883 1.00 72.00 108 ASP A CA 1
ATOM 823 C C . ASP A 1 108 ? 12.975 -4.435 -26.191 1.00 72.00 108 ASP A C 1
ATOM 825 O O . ASP A 1 108 ? 13.410 -4.831 -27.271 1.00 72.00 108 ASP A O 1
ATOM 829 N N . GLU A 1 109 ? 12.107 -3.413 -26.123 1.00 65.56 109 GLU A N 1
ATOM 830 C CA . GLU A 1 109 ? 11.665 -2.641 -27.301 1.00 65.56 109 GLU A CA 1
ATOM 831 C C . GLU A 1 109 ? 12.741 -1.648 -27.781 1.00 65.56 109 GLU A C 1
ATOM 833 O O . GLU A 1 109 ? 12.944 -1.511 -28.987 1.00 65.56 109 GLU A O 1
ATOM 838 N N . ASP A 1 110 ? 13.467 -0.997 -26.863 1.00 61.56 110 ASP A N 1
ATOM 839 C CA . ASP A 1 110 ? 14.551 -0.058 -27.203 1.00 61.56 110 ASP A CA 1
ATOM 840 C C . ASP A 1 110 ? 15.755 -0.769 -27.872 1.00 61.56 110 ASP A C 1
ATOM 842 O O . ASP A 1 110 ? 16.417 -0.178 -28.726 1.00 61.56 110 ASP A O 1
ATOM 846 N N . ASP A 1 111 ? 16.020 -2.038 -27.537 1.00 62.28 111 ASP A N 1
ATOM 847 C CA . ASP A 1 111 ? 17.111 -2.841 -28.119 1.00 62.28 111 ASP A CA 1
ATOM 848 C C . ASP A 1 111 ? 16.796 -3.388 -29.536 1.00 62.28 111 ASP A C 1
ATOM 850 O O . ASP A 1 111 ? 17.712 -3.797 -30.255 1.00 62.28 111 ASP A O 1
ATOM 854 N N . GLU A 1 112 ? 15.525 -3.425 -29.963 1.00 60.16 112 GLU A N 1
ATOM 855 C CA . GLU A 1 112 ? 15.125 -3.883 -31.310 1.00 60.16 112 GLU A CA 1
ATOM 856 C C . GLU A 1 112 ? 15.180 -2.773 -32.382 1.00 60.16 112 GLU A C 1
ATOM 858 O O . GLU A 1 112 ? 15.161 -3.081 -33.581 1.00 60.16 112 GLU A O 1
ATOM 863 N N . ASP A 1 113 ? 15.280 -1.506 -31.969 1.00 56.25 113 ASP A N 1
ATOM 864 C CA . ASP A 1 113 ? 15.293 -0.328 -32.850 1.00 56.25 113 ASP A CA 1
ATOM 865 C C . ASP A 1 113 ? 16.714 0.228 -33.159 1.00 56.25 113 ASP A C 1
ATOM 867 O O . ASP A 1 113 ? 16.834 1.158 -33.970 1.00 56.25 113 ASP A O 1
ATOM 871 N N . ASP A 1 114 ? 17.783 -0.362 -32.592 1.00 49.28 114 ASP A N 1
ATOM 872 C CA . ASP A 1 114 ? 19.216 -0.055 -32.845 1.00 49.28 114 ASP A CA 1
ATOM 873 C C . ASP A 1 114 ? 19.917 -1.063 -33.797 1.00 49.28 114 ASP A C 1
ATOM 875 O O . ASP A 1 114 ? 20.735 -0.617 -34.649 1.00 49.28 114 ASP A O 1
#

Secondary structure (DSSP, 8-state):
-HHHHHHHHHHHHHHHHHHHHTS-TT----HHHHHHHHH-HHHHHHHHHHHHHHHHHHHHHHHHHHHH-HHHHHHHHHHHHHHHHHHHHHHHHHHHHHHHHHHHHHHHHHTT--

Foldseek 3Di:
DVVVVVVCLLCVLQQVVQCVVVVDNVGSDDPLSVVLCVQCVVLSVCLSVVLVVVVVVVVVVLVVCCVVPVVRSVVVVVVVVVCNVVVNVVSSVVSVVVSVVRVVVVVVVVVVVD